Protein AF-C4GJ49-F1 (afdb_monomer)

Secondary structure (DSSP, 8-state):
------------------------PPPGGGSEEEEESTT-PBPTTSS-EEEEEEETTS-EEEEEE---GGGTTSTTTT-EEETTSPBPPHHHHHHHHHHHHHHGGGS-HHHHHHHHHHH-----

Foldseek 3Di:
DDDDDDDDDDDPPPPPPPPPPPLPAADQQPAFPAWDVVPKDADPLCGKTKTWGAGPVRDIKIKIQDDGPVCAPHPSHRFIAIPVRDTDDPNNLVNNLVRLVVNLVVDDPVVVVSNVSNNDPDRD

Mean predicted aligned error: 10.64 Å

Organism: NCBI:txid629741

Radius of gyration: 22.95 Å; Cα contacts (8 Å, |Δi|>4): 157; chains: 1; bounding box: 86×27×39 Å

pLDDT: mean 83.33, std 18.31, range [38.62, 97.19]

Solvent-accessible surface area (backbone atoms only — not comparable to full-atom values): 7565 Å² total; per-residue (Å²): 135,87,86,79,82,88,78,85,78,80,82,79,78,77,76,76,76,75,72,70,76,81,69,66,57,53,60,76,81,71,42,65,72,45,74,40,62,98,69,34,52,71,46,94,56,68,53,17,37,37,47,28,29,26,21,83,84,67,49,75,47,41,35,41,35,37,36,23,60,89,30,58,91,45,92,54,39,67,40,41,25,40,78,85,69,50,68,58,49,75,48,25,45,52,51,50,51,56,48,50,60,66,52,42,76,78,45,57,74,68,48,36,51,52,49,50,61,71,68,56,80,75,87,122

Nearest PDB structures (foldseek):
  4udk-assembly1_C  TM=3.137E-01  e=5.378E+00  uncultured organism
  6sun-assembly1_A  TM=4.973E-01  e=8.249E+00  Bacillus pumilus
  7pkn-assembly1_O  TM=2.792E-01  e=6.077E+00  Homo sapiens
  4udg-assembly1_A  TM=2.527E-01  e=7.760E+00  uncultured organism

Structure (mmCIF, N/CA/C/O backbone):
data_AF-C4GJ49-F1
#
_entry.id   AF-C4GJ49-F1
#
loop_
_atom_site.group_PDB
_atom_site.id
_atom_site.type_symbol
_atom_site.label_atom_id
_atom_site.label_alt_id
_atom_site.label_comp_id
_atom_site.label_asym_id
_atom_site.label_entity_id
_atom_site.label_seq_id
_atom_site.pdbx_PDB_ins_code
_atom_site.Cartn_x
_atom_site.Cartn_y
_atom_site.Cartn_z
_atom_site.occupancy
_atom_site.B_iso_or_equiv
_atom_site.auth_seq_id
_atom_site.auth_comp_id
_atom_site.auth_asym_id
_atom_site.auth_atom_id
_atom_site.pdbx_PDB_model_num
ATOM 1 N N . MET A 1 1 ? 74.078 -2.255 12.690 1.00 38.62 1 MET A N 1
ATOM 2 C CA . MET A 1 1 ? 72.647 -2.612 12.599 1.00 38.62 1 MET A CA 1
ATOM 3 C C . MET A 1 1 ? 72.157 -2.815 14.029 1.00 38.62 1 MET A C 1
ATOM 5 O O . MET A 1 1 ? 72.711 -3.657 14.711 1.00 38.62 1 MET A O 1
ATOM 9 N N . GLN A 1 2 ? 71.534 -1.794 14.621 1.00 40.47 2 GLN A N 1
ATOM 10 C CA . GLN A 1 2 ? 70.075 -1.608 14.716 1.00 40.47 2 GLN A CA 1
ATOM 11 C C . GLN A 1 2 ? 69.444 -2.507 15.792 1.00 40.47 2 GLN A C 1
ATOM 13 O O . GLN A 1 2 ? 69.291 -3.701 15.585 1.00 40.47 2 GLN A O 1
ATOM 18 N N . SER A 1 3 ? 69.021 -1.908 16.906 1.00 42.59 3 SER A N 1
ATOM 19 C CA . SER A 1 3 ? 67.673 -2.150 17.426 1.00 42.59 3 SER A CA 1
ATOM 20 C C . SER A 1 3 ? 67.269 -0.990 18.328 1.00 42.59 3 SER A C 1
ATOM 22 O O . SER A 1 3 ? 67.956 -0.654 19.289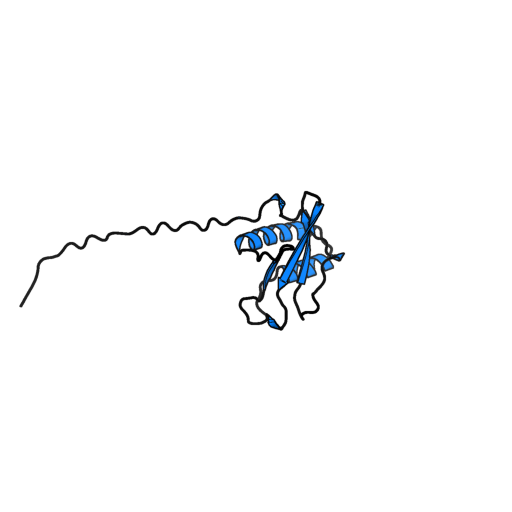 1.00 42.59 3 SER A O 1
ATOM 24 N N . LEU A 1 4 ? 66.192 -0.336 17.915 1.00 46.56 4 LEU A N 1
ATOM 25 C CA . LEU A 1 4 ? 65.660 0.923 18.406 1.00 46.56 4 LEU A CA 1
ATOM 26 C C . LEU A 1 4 ? 64.614 0.683 19.503 1.00 46.56 4 LEU A C 1
ATOM 28 O O . LEU A 1 4 ? 63.921 -0.330 19.508 1.00 46.56 4 LEU A O 1
ATOM 32 N N . PHE A 1 5 ? 64.536 1.666 20.400 1.00 51.66 5 PHE A N 1
ATOM 33 C CA . PHE A 1 5 ? 63.495 1.963 21.389 1.00 51.66 5 PHE A CA 1
ATOM 34 C C . PHE A 1 5 ? 62.083 1.433 21.066 1.00 51.66 5 PHE A C 1
ATOM 36 O O . PHE A 1 5 ? 61.612 1.627 19.943 1.00 51.66 5 PHE A O 1
ATOM 43 N N . PRO A 1 6 ? 61.330 0.901 22.051 1.00 52.12 6 PRO A N 1
ATOM 44 C CA . PRO A 1 6 ? 59.904 0.688 21.873 1.00 52.12 6 PRO A CA 1
ATOM 45 C C . PRO A 1 6 ? 59.167 2.022 22.072 1.00 52.12 6 PRO A C 1
ATOM 47 O O . PRO A 1 6 ? 59.099 2.568 23.173 1.00 52.12 6 PRO A O 1
ATOM 50 N N . LEU A 1 7 ? 58.632 2.556 20.976 1.00 50.78 7 LEU A N 1
ATOM 51 C CA . LEU A 1 7 ? 57.719 3.695 20.955 1.00 50.78 7 LEU A CA 1
ATOM 52 C C . LEU A 1 7 ? 56.314 3.196 21.341 1.00 50.78 7 LEU A C 1
ATOM 54 O O . LEU A 1 7 ? 55.696 2.435 20.597 1.00 50.78 7 LEU A O 1
ATOM 58 N N . LEU A 1 8 ? 55.814 3.604 22.508 1.00 52.94 8 LEU A N 1
ATOM 59 C CA . LEU A 1 8 ? 54.434 3.357 22.937 1.00 52.94 8 LEU A CA 1
ATOM 60 C C . LEU A 1 8 ? 53.470 4.170 22.059 1.00 52.94 8 LEU A C 1
ATOM 62 O O . LEU A 1 8 ? 53.336 5.381 22.222 1.00 52.94 8 LEU A O 1
ATOM 66 N N . LEU A 1 9 ? 52.802 3.496 21.122 1.00 48.84 9 LEU A N 1
ATOM 67 C CA . LEU A 1 9 ? 51.735 4.067 20.305 1.00 48.84 9 LEU A CA 1
ATOM 68 C C . LEU A 1 9 ? 50.419 4.002 21.098 1.00 48.84 9 LEU A C 1
ATOM 70 O O . LEU A 1 9 ? 49.808 2.942 21.229 1.00 48.84 9 LEU A O 1
ATOM 74 N N . ALA A 1 10 ? 49.995 5.129 21.667 1.00 50.44 10 ALA A N 1
ATOM 75 C CA . ALA A 1 10 ? 48.690 5.248 22.305 1.00 50.44 10 ALA A CA 1
ATOM 76 C C . ALA A 1 10 ? 47.588 5.220 21.229 1.00 50.44 10 ALA A C 1
ATOM 78 O O . ALA A 1 10 ? 47.475 6.143 20.422 1.00 50.44 10 ALA A O 1
ATOM 79 N N . LEU A 1 11 ? 46.781 4.154 21.209 1.00 49.69 11 LEU A N 1
ATOM 80 C CA . LEU A 1 11 ? 45.568 4.068 20.395 1.00 49.69 11 LEU A CA 1
ATOM 81 C C . LEU A 1 11 ? 44.544 5.095 20.905 1.00 49.69 11 LEU A C 1
ATOM 83 O O . LEU A 1 11 ? 43.887 4.881 21.924 1.00 49.69 11 LEU A O 1
ATOM 87 N N . ALA A 1 12 ? 44.375 6.197 20.179 1.00 50.78 12 ALA A N 1
ATOM 88 C CA . ALA A 1 12 ? 43.200 7.045 20.319 1.00 50.78 12 ALA A CA 1
ATOM 89 C C . ALA A 1 12 ? 42.022 6.346 19.623 1.00 50.78 12 ALA A C 1
ATOM 91 O O . ALA A 1 12 ? 41.873 6.407 18.404 1.00 50.78 12 ALA A O 1
ATOM 92 N N . VAL A 1 13 ? 41.195 5.642 20.398 1.00 54.28 13 VAL A N 1
ATOM 93 C CA . VAL A 1 13 ? 39.894 5.155 19.930 1.00 54.28 13 VAL A CA 1
ATOM 94 C C . VAL A 1 13 ? 38.980 6.371 19.808 1.00 54.28 13 VAL A C 1
ATOM 96 O O . VAL A 1 13 ? 38.380 6.820 20.783 1.00 54.28 13 VAL A O 1
ATOM 99 N N . SER A 1 14 ? 38.884 6.938 18.607 1.00 49.66 14 SER A N 1
ATOM 100 C CA . SER A 1 14 ? 37.761 7.805 18.265 1.00 49.66 14 SER A CA 1
ATOM 101 C C . SER A 1 14 ? 36.511 6.933 18.224 1.00 49.66 14 SER A C 1
ATOM 103 O O . SER A 1 14 ? 36.234 6.273 17.224 1.00 49.66 14 SER A O 1
ATOM 105 N N . CYS A 1 15 ? 35.762 6.904 19.326 1.00 45.75 15 CYS A N 1
ATOM 106 C CA . CYS A 1 15 ? 34.381 6.447 19.315 1.00 45.75 15 CYS A CA 1
ATOM 107 C C . CYS A 1 15 ? 33.615 7.353 18.348 1.00 45.75 15 CYS A C 1
ATOM 109 O O . CYS A 1 15 ? 33.206 8.457 18.707 1.00 45.75 15 CYS A O 1
ATOM 111 N N . ALA A 1 16 ? 33.453 6.898 17.106 1.00 48.72 16 ALA A N 1
ATOM 112 C CA . ALA A 1 16 ? 32.426 7.412 16.227 1.00 48.72 16 ALA A CA 1
ATOM 113 C C . ALA A 1 16 ? 31.103 7.167 16.952 1.00 48.72 16 ALA A C 1
ATOM 115 O O . ALA A 1 16 ? 30.647 6.031 17.086 1.00 48.72 16 ALA A O 1
ATOM 116 N N . ILE A 1 17 ? 30.543 8.237 17.509 1.00 53.03 17 ILE A N 1
ATOM 117 C CA . ILE A 1 17 ? 29.201 8.246 18.065 1.00 53.03 17 ILE A CA 1
ATOM 118 C C . ILE A 1 17 ? 28.315 7.939 16.863 1.00 53.03 17 ILE A C 1
ATOM 120 O O . ILE A 1 17 ? 28.077 8.808 16.025 1.00 53.03 17 ILE A O 1
ATOM 124 N N . ALA A 1 18 ? 27.925 6.675 16.708 1.00 45.03 18 ALA A N 1
ATOM 125 C CA . ALA A 1 18 ? 26.906 6.294 15.757 1.00 45.03 18 ALA A CA 1
ATOM 126 C C . ALA A 1 18 ? 25.667 7.085 16.168 1.00 45.03 18 ALA A C 1
ATOM 128 O O . ALA A 1 18 ? 25.025 6.771 17.170 1.00 45.03 18 ALA A O 1
ATOM 129 N N . GLN A 1 19 ? 25.393 8.172 15.448 1.00 41.91 19 GLN A N 1
ATOM 130 C CA . GLN A 1 19 ? 24.108 8.837 15.503 1.00 41.91 19 GLN A CA 1
ATOM 131 C C . GLN A 1 19 ? 23.117 7.740 15.144 1.00 41.91 19 GLN A C 1
ATOM 133 O O . GLN A 1 19 ? 23.072 7.298 13.996 1.00 41.91 19 GLN A O 1
ATOM 138 N N . THR A 1 20 ? 22.410 7.217 16.146 1.00 44.62 20 THR A N 1
ATOM 139 C CA . THR A 1 20 ? 21.266 6.348 15.920 1.00 44.62 20 THR A CA 1
ATOM 140 C C . THR A 1 20 ? 20.420 7.076 14.889 1.00 44.62 20 THR A C 1
ATOM 142 O O . THR A 1 20 ? 20.017 8.212 15.161 1.00 44.62 20 THR A O 1
ATOM 145 N N . PRO A 1 21 ? 20.208 6.506 13.684 1.00 44.72 21 PRO A N 1
ATOM 146 C CA . PRO A 1 21 ? 19.309 7.110 12.725 1.00 44.72 21 PRO A CA 1
ATOM 147 C C . PRO A 1 21 ? 18.018 7.312 13.492 1.00 44.72 21 PRO A C 1
ATOM 149 O O . PRO A 1 21 ? 17.468 6.348 14.032 1.00 44.72 21 PRO A O 1
ATOM 152 N N . GLN A 1 22 ? 17.621 8.570 13.664 1.00 42.69 22 GLN A N 1
ATOM 153 C CA . GLN A 1 22 ? 16.408 8.937 14.364 1.00 42.69 22 GLN A CA 1
ATOM 154 C C . GLN A 1 22 ? 15.274 8.456 13.467 1.00 42.69 22 GLN A C 1
ATOM 156 O O . GLN A 1 22 ? 14.767 9.190 12.625 1.00 42.69 22 GLN A O 1
ATOM 161 N N . SER A 1 23 ? 14.998 7.158 13.577 1.00 49.81 23 SER A N 1
ATOM 162 C CA . SER A 1 23 ? 14.050 6.400 12.794 1.00 49.81 23 SER A CA 1
ATOM 163 C C . SER A 1 23 ? 12.706 7.007 13.133 1.00 49.81 23 SER A C 1
ATOM 165 O O . SER A 1 23 ? 12.124 6.707 14.176 1.00 49.81 23 SER A O 1
ATOM 167 N N . HIS A 1 24 ? 12.289 7.989 12.335 1.00 60.41 24 HIS A N 1
ATOM 168 C CA . HIS A 1 24 ? 10.976 8.587 12.451 1.00 60.41 24 HIS A CA 1
ATOM 169 C C . HIS A 1 24 ? 10.001 7.478 12.082 1.00 60.41 24 HIS A C 1
ATOM 171 O O . HIS A 1 24 ? 9.713 7.227 10.917 1.00 60.41 24 HIS A O 1
ATOM 177 N N . ALA A 1 25 ? 9.573 6.737 13.103 1.00 73.50 25 ALA A N 1
ATOM 178 C CA . ALA A 1 25 ? 8.495 5.787 12.974 1.00 73.50 25 ALA A CA 1
ATOM 179 C C . ALA A 1 25 ? 7.283 6.535 12.414 1.00 73.50 25 ALA A C 1
ATOM 181 O O . ALA A 1 25 ? 7.034 7.686 12.785 1.00 73.50 25 ALA A O 1
ATOM 182 N N . MET A 1 26 ? 6.544 5.870 11.527 1.00 83.56 26 MET A N 1
ATOM 183 C CA . MET A 1 26 ? 5.360 6.437 10.894 1.00 83.56 26 MET A CA 1
ATOM 184 C C . MET A 1 26 ? 4.463 7.120 11.939 1.00 83.56 26 MET A C 1
ATOM 186 O O . MET A 1 26 ? 4.149 6.494 12.961 1.00 83.56 26 MET A O 1
ATOM 190 N N . PRO A 1 27 ? 4.045 8.383 11.729 1.00 84.62 27 PRO A N 1
ATOM 191 C CA . PRO A 1 27 ? 3.242 9.090 12.716 1.00 84.62 27 PRO A CA 1
ATOM 192 C C . PRO A 1 27 ? 1.980 8.293 13.059 1.00 84.62 27 PRO A C 1
ATOM 194 O O . PRO A 1 27 ? 1.240 7.876 12.167 1.00 84.62 27 PRO A O 1
ATOM 197 N N . LYS A 1 28 ? 1.715 8.067 14.352 1.00 78.56 28 LYS A N 1
ATOM 198 C CA . LYS A 1 28 ? 0.643 7.158 14.810 1.00 78.56 28 LYS A CA 1
ATOM 199 C C . LYS A 1 28 ? -0.742 7.522 14.267 1.00 78.56 28 LYS A C 1
ATOM 201 O O . LYS A 1 28 ? -1.529 6.638 13.959 1.00 78.56 28 LYS A O 1
ATOM 206 N N . ASN A 1 29 ? -1.032 8.812 14.119 1.00 84.06 29 ASN A N 1
ATOM 207 C CA . ASN A 1 29 ? -2.286 9.322 13.552 1.00 84.06 29 ASN A CA 1
ATOM 208 C C . ASN A 1 29 ? -2.445 9.038 12.048 1.00 84.06 29 ASN A C 1
ATOM 210 O O . ASN A 1 29 ? -3.526 9.231 11.497 1.00 84.06 29 ASN A O 1
ATOM 214 N N . THR A 1 30 ? -1.375 8.602 11.388 1.00 85.19 30 THR A N 1
ATOM 215 C CA . THR A 1 30 ? -1.360 8.273 9.964 1.00 85.19 30 THR A CA 1
ATOM 216 C C . THR A 1 30 ? -1.395 6.772 9.689 1.00 85.19 30 THR A C 1
ATOM 218 O O . THR A 1 30 ? -1.508 6.390 8.524 1.00 85.19 30 THR A O 1
ATOM 221 N N . LEU A 1 31 ? -1.319 5.940 10.738 1.00 92.88 31 LEU A N 1
ATOM 222 C CA . LEU A 1 31 ? -1.461 4.493 10.625 1.00 92.88 31 LEU A CA 1
ATOM 223 C C . LEU A 1 31 ? -2.912 4.113 10.299 1.00 92.88 31 LEU A C 1
ATOM 225 O O . LEU A 1 31 ? -3.850 4.725 10.824 1.00 92.88 31 LEU A O 1
ATOM 229 N N . PRO A 1 32 ? -3.109 3.080 9.467 1.00 95.12 32 PRO A N 1
ATOM 230 C CA . PRO A 1 32 ? -4.439 2.652 9.084 1.00 95.12 32 PRO A CA 1
ATOM 231 C C . PRO A 1 32 ? -5.173 1.959 10.238 1.00 95.12 32 PRO A C 1
ATOM 233 O O . PRO A 1 32 ? -4.598 1.227 11.051 1.00 95.12 32 PRO A O 1
ATOM 236 N N . THR A 1 33 ? -6.483 2.171 10.284 1.00 96.12 33 THR A N 1
ATOM 237 C CA . THR A 1 33 ? -7.442 1.434 11.116 1.00 96.12 33 THR A CA 1
ATOM 238 C C . THR A 1 33 ? -8.363 0.544 10.290 1.00 96.12 33 THR A C 1
ATOM 240 O O . THR A 1 33 ? -8.957 -0.365 10.855 1.00 96.12 33 THR A O 1
ATOM 243 N N . ALA A 1 34 ? -8.457 0.773 8.978 1.00 95.25 34 ALA A N 1
ATOM 244 C CA . ALA A 1 34 ? -9.171 -0.083 8.035 1.00 95.25 34 ALA A CA 1
ATOM 245 C C . ALA A 1 34 ? -8.479 -0.087 6.662 1.00 95.25 34 ALA A C 1
ATOM 247 O O . ALA A 1 34 ? -7.780 0.869 6.310 1.00 95.25 34 ALA A O 1
ATOM 248 N N . ILE A 1 35 ? -8.694 -1.157 5.897 1.00 95.50 35 ILE A N 1
ATOM 249 C CA . ILE A 1 35 ? -8.244 -1.313 4.508 1.00 95.50 35 ILE A CA 1
ATOM 250 C C . ILE A 1 35 ? -9.478 -1.256 3.600 1.00 95.50 35 ILE A C 1
ATOM 252 O O . ILE A 1 35 ? -10.485 -1.893 3.901 1.00 95.50 35 ILE A O 1
ATOM 256 N N . LEU A 1 36 ? -9.394 -0.494 2.510 1.00 93.88 36 LEU A N 1
ATOM 257 C CA . LEU A 1 36 ? -10.479 -0.250 1.556 1.00 93.88 36 LEU A CA 1
ATOM 258 C C . LEU A 1 36 ? -10.141 -0.948 0.224 1.00 93.88 36 LEU A C 1
ATOM 260 O O . LEU A 1 36 ? -9.516 -0.366 -0.662 1.00 93.88 36 LEU A O 1
ATOM 264 N N . ILE A 1 37 ? -10.446 -2.249 0.128 1.00 84.50 37 ILE A N 1
ATOM 265 C CA . ILE A 1 37 ? -10.024 -3.102 -1.004 1.00 84.50 37 ILE A CA 1
ATOM 266 C C . ILE A 1 37 ? -10.855 -2.868 -2.273 1.00 84.50 37 ILE A C 1
ATOM 268 O O . ILE A 1 37 ? -10.310 -2.967 -3.368 1.00 84.50 37 ILE A O 1
ATOM 272 N N . ASP A 1 38 ? -12.136 -2.517 -2.149 1.00 75.44 38 ASP A N 1
ATOM 273 C CA . ASP A 1 38 ? -12.994 -2.121 -3.284 1.00 75.44 38 ASP A CA 1
ATOM 274 C C . ASP A 1 38 ? -12.413 -0.945 -4.091 1.00 75.44 38 ASP A C 1
ATOM 276 O O . ASP A 1 38 ? -12.680 -0.780 -5.279 1.00 75.44 38 ASP A O 1
ATOM 280 N N . GLU A 1 39 ? -11.559 -0.177 -3.428 1.00 72.94 39 GLU A N 1
ATOM 281 C CA . GLU A 1 39 ? -10.882 1.024 -3.881 1.00 72.94 39 GLU A CA 1
ATOM 282 C C . GLU A 1 39 ? -9.401 0.789 -4.270 1.00 72.94 39 GLU A C 1
ATOM 284 O O . GLU A 1 39 ? -8.686 1.728 -4.604 1.00 72.94 39 GLU A O 1
ATOM 289 N N . SER A 1 40 ? -8.906 -0.455 -4.254 1.00 79.12 40 SER A N 1
ATOM 290 C CA . SER A 1 40 ? -7.475 -0.781 -4.412 1.00 79.12 40 SER A CA 1
ATOM 291 C C . SER A 1 40 ? -7.151 -1.488 -5.748 1.00 79.12 40 SER A C 1
ATOM 293 O O . SER A 1 40 ? -7.026 -2.713 -5.776 1.00 79.12 40 SER A O 1
ATOM 295 N N . PRO A 1 41 ? -7.035 -0.755 -6.876 1.00 81.81 41 PRO A N 1
ATOM 296 C CA . PRO A 1 41 ? -6.754 -1.331 -8.189 1.00 81.81 41 PRO A CA 1
ATOM 297 C C . PRO A 1 41 ? -5.261 -1.602 -8.433 1.00 81.81 41 PRO A C 1
ATOM 299 O O . PRO A 1 41 ? -4.372 -0.984 -7.841 1.00 81.81 41 PRO A O 1
ATOM 302 N N . VAL A 1 42 ? -4.996 -2.464 -9.417 1.00 81.25 42 VAL A N 1
ATOM 303 C CA . VAL A 1 42 ? -3.691 -2.559 -10.087 1.00 81.25 42 VAL A CA 1
ATOM 304 C C . VAL A 1 42 ? -3.601 -1.440 -11.126 1.00 81.25 42 VAL A C 1
ATOM 306 O O . VAL A 1 42 ? -4.546 -1.205 -11.883 1.00 81.25 42 VAL A O 1
ATOM 309 N N . ALA A 1 43 ? -2.482 -0.723 -11.149 1.00 83.06 43 ALA A N 1
ATOM 310 C CA . ALA A 1 43 ? -2.237 0.337 -12.111 1.00 83.06 43 ALA A CA 1
ATOM 311 C C . ALA A 1 43 ? -2.024 -0.235 -13.522 1.00 83.06 43 ALA A C 1
ATOM 313 O O . ALA A 1 43 ? -1.509 -1.335 -13.712 1.00 83.06 43 ALA A O 1
ATOM 314 N N . ALA A 1 44 ? -2.375 0.551 -14.540 1.00 85.69 44 ALA A N 1
ATOM 315 C CA . ALA A 1 44 ? -2.189 0.177 -15.944 1.00 85.69 44 ALA A CA 1
ATOM 316 C C . ALA A 1 44 ? -0.720 0.254 -16.419 1.00 85.69 44 ALA A C 1
ATOM 318 O O . ALA A 1 44 ? -0.451 0.106 -17.607 1.00 85.69 44 ALA A O 1
ATOM 319 N N . ASP A 1 45 ? 0.230 0.487 -15.509 1.00 89.62 45 ASP A N 1
ATOM 320 C CA . ASP A 1 45 ? 1.670 0.602 -15.780 1.00 89.62 45 ASP A CA 1
ATOM 321 C C . ASP A 1 45 ? 2.396 -0.757 -15.822 1.00 89.62 45 ASP A C 1
ATOM 323 O O . ASP A 1 45 ? 3.627 -0.831 -15.845 1.00 89.62 45 ASP A O 1
ATOM 327 N N . GLY A 1 46 ? 1.617 -1.840 -15.839 1.00 84.44 46 GLY A N 1
ATOM 328 C CA . GLY A 1 46 ? 2.107 -3.200 -15.998 1.00 84.44 46 GLY A CA 1
ATOM 329 C C . GLY A 1 46 ? 2.518 -3.893 -14.701 1.00 84.44 46 GLY A C 1
ATOM 330 O O . GLY A 1 46 ? 3.082 -4.980 -14.785 1.00 84.44 46 GLY A O 1
ATOM 331 N N . GLY A 1 47 ? 2.202 -3.335 -13.526 1.00 90.06 47 GLY A N 1
ATOM 332 C CA . GLY A 1 47 ? 2.306 -4.109 -12.284 1.00 90.06 47 GLY A CA 1
ATOM 333 C C . GLY A 1 47 ? 2.204 -3.344 -10.967 1.00 90.06 47 GLY A C 1
ATOM 334 O O . GLY A 1 47 ? 2.106 -3.988 -9.920 1.00 90.06 47 GLY A O 1
ATOM 335 N N . SER A 1 48 ? 2.212 -2.006 -10.959 1.00 94.88 48 SER A N 1
ATOM 336 C CA . SER A 1 48 ? 2.103 -1.267 -9.697 1.00 94.88 48 SER A CA 1
ATOM 337 C C . SER A 1 48 ? 0.746 -1.479 -9.037 1.00 94.88 48 SER A C 1
ATOM 339 O O . SER A 1 48 ? -0.280 -1.653 -9.692 1.00 94.88 48 SER A O 1
ATOM 341 N N . MET A 1 49 ? 0.729 -1.422 -7.712 1.00 94.75 49 MET A N 1
ATOM 342 C CA . MET A 1 49 ? -0.465 -1.692 -6.915 1.00 94.75 49 MET A CA 1
ATOM 343 C C . MET A 1 49 ? -0.817 -0.481 -6.065 1.00 94.75 49 MET A C 1
ATOM 345 O O . MET A 1 49 ? 0.062 0.105 -5.430 1.00 94.75 49 MET A O 1
ATOM 349 N N . LEU A 1 50 ? -2.100 -0.130 -6.006 1.00 94.75 50 LEU A N 1
ATOM 350 C CA . LEU A 1 50 ? -2.602 0.922 -5.129 1.00 94.75 50 LEU A CA 1
ATOM 351 C C . LEU A 1 50 ? -3.331 0.298 -3.939 1.00 94.75 50 LEU A C 1
ATOM 353 O O . LEU A 1 50 ? -4.255 -0.483 -4.127 1.00 94.75 50 LEU A O 1
ATOM 357 N N . LEU A 1 51 ? -2.949 0.648 -2.713 1.00 95.88 51 LEU A N 1
ATOM 358 C CA . LEU A 1 51 ? -3.658 0.237 -1.503 1.00 95.88 51 LEU A CA 1
ATOM 359 C C . LEU A 1 51 ? -4.311 1.448 -0.847 1.00 95.88 51 LEU A C 1
ATOM 361 O O . LEU A 1 51 ? -3.615 2.364 -0.401 1.00 95.88 51 LEU A O 1
ATOM 365 N N . GLN A 1 52 ? -5.636 1.429 -0.737 1.00 95.81 52 GLN A N 1
ATOM 366 C CA . GLN A 1 52 ? -6.379 2.447 -0.006 1.00 95.81 52 GLN A CA 1
ATOM 367 C C . GLN A 1 52 ? -6.664 1.999 1.428 1.00 95.81 52 GLN A C 1
ATOM 369 O O . GLN A 1 52 ? -6.987 0.847 1.719 1.00 95.81 52 GLN A O 1
ATOM 374 N N . THR A 1 53 ? -6.518 2.932 2.360 1.00 95.75 53 THR A N 1
ATOM 375 C CA . THR A 1 53 ? -6.739 2.707 3.788 1.00 95.75 53 THR A CA 1
ATOM 376 C C . THR A 1 53 ? -7.469 3.888 4.408 1.00 95.75 53 THR A C 1
ATOM 378 O O . THR A 1 53 ? -7.546 4.967 3.819 1.00 95.75 53 THR A O 1
ATOM 381 N N . GLN A 1 54 ? -7.984 3.702 5.617 1.00 95.56 54 GLN A N 1
ATOM 382 C CA . GLN A 1 54 ? -8.597 4.764 6.404 1.00 95.56 54 GLN A CA 1
ATOM 383 C C . GLN A 1 54 ? -7.900 4.884 7.758 1.00 95.56 54 GLN A C 1
ATOM 385 O O . GLN A 1 54 ? -7.608 3.871 8.392 1.00 95.56 54 GLN A O 1
ATOM 390 N N . THR A 1 55 ? -7.628 6.112 8.202 1.00 94.56 55 THR A N 1
ATOM 391 C CA . THR A 1 55 ? -7.081 6.395 9.538 1.00 94.56 55 THR A CA 1
ATOM 392 C C . THR A 1 55 ? -8.183 6.460 10.597 1.00 94.56 55 THR A C 1
ATOM 394 O O . THR A 1 55 ? -9.369 6.559 10.283 1.00 94.56 55 THR A O 1
ATOM 397 N N . ALA A 1 56 ? -7.789 6.531 11.871 1.00 92.12 56 ALA A N 1
ATOM 398 C CA . ALA A 1 56 ? -8.719 6.712 12.988 1.00 92.12 56 ALA A CA 1
ATOM 399 C C . ALA A 1 56 ? -9.592 7.981 12.877 1.00 92.12 56 ALA A C 1
ATOM 401 O O . ALA A 1 56 ? -10.680 8.028 13.440 1.00 92.12 56 ALA A O 1
ATOM 402 N N . SER A 1 57 ? -9.134 9.008 12.151 1.00 92.88 57 SER A N 1
ATOM 403 C CA . SER A 1 57 ? -9.904 10.235 11.911 1.00 92.88 57 SER A CA 1
ATOM 404 C C . SER A 1 57 ? -10.873 10.119 10.728 1.00 92.88 57 SER A C 1
ATOM 406 O O . SER A 1 57 ? -11.425 11.127 10.295 1.00 92.88 57 SER A O 1
ATOM 408 N N . GLY A 1 58 ? -11.005 8.934 10.127 1.00 93.94 58 GLY A N 1
ATOM 409 C CA . GLY A 1 58 ? -11.784 8.713 8.911 1.00 93.94 58 GLY A CA 1
ATOM 410 C C . GLY A 1 58 ? -11.098 9.188 7.625 1.00 93.94 58 GLY A C 1
ATOM 411 O O . GLY A 1 58 ? -11.674 9.045 6.545 1.00 93.94 58 GLY A O 1
ATOM 412 N N . LYS A 1 59 ? -9.870 9.730 7.697 1.00 93.69 59 LYS A N 1
ATOM 413 C CA . LYS A 1 59 ? -9.153 10.216 6.509 1.00 93.69 59 LYS A CA 1
ATOM 414 C C . LYS A 1 59 ? -8.728 9.021 5.655 1.00 93.69 59 LYS A C 1
ATOM 416 O O . LYS A 1 59 ? -8.057 8.119 6.155 1.00 93.69 59 LYS A O 1
ATOM 421 N N . LYS A 1 60 ? -9.071 9.046 4.365 1.00 94.38 60 LYS A N 1
ATOM 422 C CA . LYS A 1 60 ? -8.556 8.084 3.388 1.00 94.38 60 LYS A CA 1
ATOM 423 C C . LYS A 1 60 ? -7.101 8.393 3.041 1.00 94.38 60 LYS A C 1
ATOM 425 O O . LYS A 1 60 ? -6.726 9.558 2.908 1.00 94.38 60 LYS A O 1
ATOM 430 N N . ARG A 1 61 ? -6.296 7.348 2.895 1.00 93.88 61 ARG A N 1
ATOM 431 C CA . ARG A 1 61 ? -4.914 7.405 2.412 1.00 93.88 61 ARG A CA 1
ATOM 432 C C . ARG A 1 61 ? -4.724 6.381 1.314 1.00 93.88 61 ARG A C 1
ATOM 434 O O . ARG A 1 61 ? -5.352 5.325 1.359 1.00 93.88 61 ARG A O 1
ATOM 441 N N . SER A 1 62 ? -3.813 6.673 0.401 1.00 94.06 62 SER A N 1
ATOM 442 C CA . SER A 1 62 ? -3.447 5.768 -0.680 1.00 94.06 62 SER A CA 1
ATOM 443 C C . SER A 1 62 ? -1.949 5.524 -0.646 1.00 94.06 62 SER A C 1
ATOM 445 O O . SER A 1 62 ? -1.180 6.454 -0.413 1.00 94.06 62 SER A O 1
ATOM 447 N N . TYR A 1 63 ? -1.549 4.279 -0.876 1.00 95.69 63 TYR A N 1
ATOM 448 C CA . TYR A 1 63 ? -0.155 3.884 -0.995 1.00 95.69 63 TYR A CA 1
ATOM 449 C C . TYR A 1 63 ? 0.061 3.212 -2.339 1.00 95.69 63 TYR A C 1
ATOM 451 O O . TYR A 1 63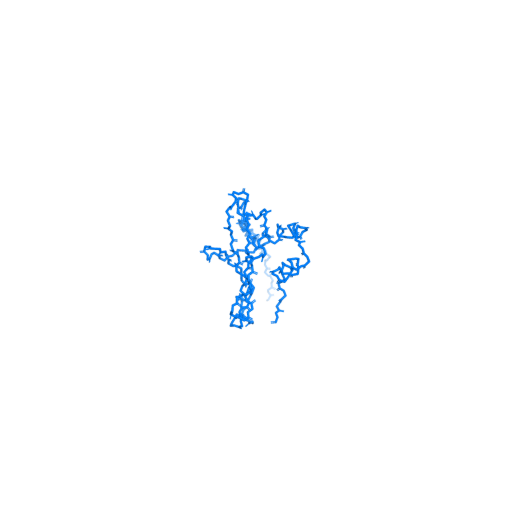 ? -0.572 2.199 -2.629 1.00 95.69 63 TYR A O 1
ATOM 459 N N . LEU A 1 64 ? 0.949 3.771 -3.150 1.00 95.62 64 LEU A N 1
ATOM 460 C CA . LEU A 1 64 ? 1.345 3.195 -4.423 1.00 95.62 64 LEU A CA 1
ATOM 461 C C . LEU A 1 64 ? 2.621 2.389 -4.218 1.00 95.62 64 LEU A C 1
ATOM 463 O O . LEU A 1 64 ? 3.658 2.937 -3.840 1.00 95.62 64 LEU A O 1
ATOM 467 N N . ARG A 1 65 ? 2.545 1.093 -4.497 1.00 96.31 65 ARG A N 1
ATOM 468 C CA . ARG A 1 65 ? 3.712 0.229 -4.594 1.00 96.31 65 ARG A CA 1
ATOM 469 C C . ARG A 1 65 ? 4.145 0.142 -6.049 1.00 96.31 65 ARG A C 1
ATOM 471 O O . ARG A 1 65 ? 3.438 -0.443 -6.865 1.00 96.31 65 ARG A O 1
ATOM 478 N N . LEU A 1 66 ? 5.303 0.719 -6.353 1.00 95.81 66 LEU A N 1
ATOM 479 C CA . LEU A 1 66 ? 5.850 0.774 -7.700 1.00 95.81 66 LEU A CA 1
ATOM 480 C C . LEU A 1 66 ? 6.367 -0.600 -8.125 1.00 95.81 66 LEU A C 1
ATOM 482 O O . LEU A 1 66 ? 7.340 -1.110 -7.570 1.00 95.81 66 LEU A O 1
ATOM 486 N N . ARG A 1 67 ? 5.713 -1.182 -9.124 1.00 94.38 67 ARG A N 1
ATOM 487 C CA . ARG A 1 67 ? 6.116 -2.426 -9.790 1.00 94.38 67 ARG A CA 1
ATOM 488 C C . ARG A 1 67 ? 5.794 -2.364 -11.283 1.00 94.38 67 ARG A C 1
ATOM 490 O O . ARG A 1 67 ? 5.456 -3.373 -11.891 1.00 94.38 67 ARG A O 1
ATOM 497 N N . SER A 1 68 ? 5.852 -1.168 -11.863 1.00 93.88 68 SER A N 1
ATOM 498 C CA . SER A 1 68 ? 5.702 -0.998 -13.303 1.00 93.88 68 SER A CA 1
ATOM 499 C C . SER A 1 68 ? 6.769 -1.796 -14.050 1.00 93.88 68 SER A C 1
ATOM 501 O O . SER A 1 68 ? 7.853 -2.058 -13.517 1.00 93.88 68 SER A O 1
ATOM 503 N N . LEU A 1 69 ? 6.487 -2.129 -15.310 1.00 92.56 69 LEU A N 1
ATOM 504 C CA . LEU A 1 69 ? 7.455 -2.818 -16.172 1.00 92.56 69 LEU A CA 1
ATOM 505 C C . LEU A 1 69 ? 8.762 -2.021 -16.301 1.00 92.56 69 LEU A C 1
ATOM 507 O O . LEU A 1 69 ? 9.844 -2.597 -16.248 1.00 92.56 69 LEU A O 1
ATOM 511 N N . ASP A 1 70 ? 8.665 -0.692 -16.368 1.00 93.62 70 ASP A N 1
ATOM 512 C CA . ASP A 1 70 ? 9.825 0.202 -16.459 1.00 93.62 70 ASP A CA 1
ATOM 513 C C . ASP A 1 70 ? 10.667 0.237 -15.172 1.00 93.62 70 ASP A C 1
ATOM 515 O O . ASP A 1 70 ? 11.854 0.555 -15.210 1.00 93.62 70 ASP A O 1
ATOM 519 N N . ALA A 1 71 ? 10.064 -0.071 -14.019 1.00 93.44 71 ALA A N 1
ATOM 520 C CA . ALA A 1 71 ? 10.767 -0.122 -12.742 1.00 93.44 71 ALA A CA 1
ATOM 521 C C . ALA A 1 71 ? 11.403 -1.493 -12.476 1.00 93.44 71 ALA A C 1
ATOM 523 O O . ALA A 1 71 ? 12.224 -1.605 -11.559 1.00 93.44 71 ALA A O 1
ATOM 524 N N . GLN A 1 72 ? 11.051 -2.534 -13.235 1.00 91.62 72 GLN A N 1
ATOM 525 C CA . GLN A 1 72 ? 11.587 -3.874 -13.024 1.00 91.62 72 GLN A CA 1
ATOM 526 C C . GLN A 1 72 ? 13.116 -3.890 -13.191 1.00 91.62 72 GLN A C 1
ATOM 528 O O . GLN A 1 72 ? 13.675 -3.305 -14.115 1.00 91.62 72 GLN A O 1
ATOM 533 N N . GLY A 1 73 ? 13.815 -4.532 -12.251 1.00 90.38 73 GLY A N 1
ATOM 534 C CA . GLY A 1 73 ? 15.283 -4.579 -12.228 1.00 90.38 73 GLY A CA 1
ATOM 535 C C . GLY A 1 73 ? 15.974 -3.284 -11.775 1.00 90.38 73 GLY A C 1
ATOM 536 O O . GLY A 1 73 ? 17.203 -3.240 -11.722 1.00 90.38 73 GLY A O 1
ATOM 537 N N . THR A 1 74 ? 15.220 -2.242 -11.414 1.00 93.56 74 THR A N 1
ATOM 538 C CA . THR A 1 74 ? 15.767 -0.990 -10.869 1.00 93.56 74 THR A CA 1
ATOM 539 C C . THR A 1 74 ? 15.713 -0.967 -9.339 1.00 93.56 74 THR A C 1
ATOM 541 O O . THR A 1 74 ? 14.973 -1.723 -8.710 1.00 93.56 74 THR A O 1
ATOM 544 N N . THR A 1 75 ? 16.450 -0.041 -8.717 1.00 92.06 75 THR A N 1
ATOM 545 C CA . THR A 1 75 ? 16.353 0.225 -7.268 1.00 92.06 75 THR A CA 1
ATOM 546 C C . THR A 1 75 ? 14.994 0.774 -6.842 1.00 92.06 75 THR A C 1
ATOM 548 O O . THR A 1 75 ? 14.677 0.776 -5.655 1.00 92.06 75 THR A O 1
ATOM 551 N N . ASP A 1 76 ? 14.208 1.256 -7.804 1.00 93.38 76 ASP A N 1
ATOM 552 C CA . ASP A 1 76 ? 12.888 1.828 -7.579 1.00 93.38 76 ASP A CA 1
ATOM 553 C C . ASP A 1 76 ? 11.795 0.757 -7.529 1.00 93.38 76 ASP A C 1
ATOM 555 O O . ASP A 1 76 ? 10.683 1.040 -7.075 1.00 93.38 76 ASP A O 1
ATOM 559 N N . TYR A 1 77 ? 12.095 -0.474 -7.957 1.00 94.00 77 TYR A N 1
ATOM 560 C CA . TYR A 1 77 ? 11.177 -1.593 -7.806 1.00 94.00 77 TYR A CA 1
ATOM 561 C C . TYR A 1 77 ? 10.810 -1.765 -6.329 1.00 94.00 77 TYR A C 1
ATOM 563 O O . TYR A 1 77 ? 11.671 -1.731 -5.450 1.00 94.00 77 TYR A O 1
ATOM 571 N N . ASN A 1 78 ? 9.521 -1.947 -6.046 1.00 95.06 78 ASN A N 1
ATOM 572 C CA . ASN A 1 78 ? 8.945 -1.973 -4.702 1.00 95.06 78 ASN A CA 1
ATOM 573 C C . ASN A 1 78 ? 9.014 -0.654 -3.911 1.00 95.06 78 ASN A C 1
ATOM 575 O O . ASN A 1 78 ? 8.672 -0.653 -2.722 1.00 95.06 78 ASN A O 1
ATOM 579 N N . ARG A 1 79 ? 9.388 0.476 -4.528 1.00 95.94 79 ARG A N 1
ATOM 580 C CA . ARG A 1 79 ? 9.255 1.789 -3.883 1.00 95.94 79 ARG A CA 1
ATOM 581 C C . ARG A 1 79 ? 7.802 2.021 -3.479 1.00 95.94 79 ARG A C 1
ATOM 583 O O . ARG A 1 79 ? 6.884 1.773 -4.256 1.00 95.94 79 ARG A O 1
ATOM 590 N N . LEU A 1 80 ? 7.607 2.515 -2.261 1.00 97.19 80 LEU A N 1
ATOM 591 C CA . LEU A 1 80 ? 6.290 2.759 -1.690 1.00 97.19 80 LEU A CA 1
ATOM 592 C C . LEU A 1 80 ? 6.097 4.258 -1.482 1.00 97.19 80 LEU A C 1
ATOM 594 O O . LEU A 1 80 ? 6.825 4.858 -0.693 1.00 97.19 80 LEU A O 1
ATOM 598 N N . THR A 1 81 ? 5.135 4.853 -2.180 1.00 96.56 81 THR A N 1
ATOM 599 C CA . THR A 1 81 ? 4.797 6.276 -2.046 1.00 96.56 81 THR A CA 1
ATOM 600 C C . THR A 1 81 ? 3.406 6.454 -1.465 1.00 96.56 81 THR A C 1
ATOM 602 O O . THR A 1 81 ? 2.519 5.646 -1.734 1.00 96.56 81 THR A O 1
ATOM 605 N N . ASP A 1 82 ? 3.198 7.496 -0.666 1.00 95.06 82 ASP A N 1
ATOM 606 C CA . ASP A 1 82 ? 1.866 7.852 -0.178 1.00 95.06 82 ASP A CA 1
ATOM 607 C C . ASP A 1 82 ? 1.147 8.879 -1.066 1.00 95.06 82 ASP A C 1
ATOM 609 O O . ASP A 1 82 ? 1.651 9.319 -2.100 1.00 95.06 82 ASP A O 1
ATOM 613 N N . ASP A 1 83 ? -0.056 9.260 -0.639 1.00 91.94 83 ASP A N 1
ATOM 614 C CA . ASP A 1 83 ? -0.957 10.205 -1.291 1.00 91.94 83 ASP A CA 1
ATOM 615 C C . ASP A 1 83 ? -0.374 11.617 -1.478 1.00 91.94 83 ASP A C 1
ATOM 617 O O . ASP A 1 83 ? -0.881 12.384 -2.294 1.00 91.94 83 ASP A O 1
ATOM 621 N N . SER A 1 84 ? 0.697 11.960 -0.757 1.00 91.19 84 SER A N 1
ATOM 622 C CA . SER A 1 84 ? 1.419 13.227 -0.912 1.00 91.19 84 SER A CA 1
ATOM 623 C C . SER A 1 84 ? 2.589 13.154 -1.900 1.00 91.19 84 SER A C 1
ATOM 625 O O . SER A 1 84 ? 3.219 14.173 -2.178 1.00 91.19 84 SER A O 1
ATOM 627 N N . GLY A 1 85 ? 2.893 11.962 -2.425 1.00 93.50 85 GLY A N 1
ATOM 628 C CA . GLY A 1 85 ? 4.096 11.697 -3.214 1.00 93.50 85 GLY A CA 1
ATOM 629 C C . GLY A 1 85 ? 5.343 11.428 -2.363 1.00 93.50 85 GLY A C 1
ATOM 630 O O . GLY A 1 85 ? 6.430 11.249 -2.913 1.00 93.50 85 GLY A O 1
ATOM 631 N N . HIS A 1 86 ? 5.211 11.370 -1.033 1.00 94.94 86 HIS A N 1
ATOM 632 C CA . HIS A 1 86 ? 6.313 11.027 -0.135 1.00 94.94 86 HIS A CA 1
ATOM 633 C C . HIS A 1 86 ? 6.683 9.553 -0.287 1.00 94.94 86 HIS A C 1
ATOM 635 O O . HIS A 1 86 ? 5.823 8.678 -0.197 1.00 94.94 86 HIS A O 1
ATOM 641 N N . THR A 1 87 ? 7.971 9.274 -0.495 1.00 97.00 87 THR A N 1
ATOM 642 C CA . THR A 1 87 ? 8.492 7.903 -0.488 1.00 97.00 87 THR A CA 1
ATOM 643 C C . THR A 1 87 ? 8.737 7.465 0.944 1.00 97.00 87 THR A C 1
ATOM 645 O O . THR A 1 87 ? 9.559 8.055 1.644 1.00 97.00 87 THR A O 1
ATOM 648 N N . LEU A 1 88 ? 8.068 6.392 1.358 1.00 95.81 88 LEU A N 1
ATOM 649 C CA . LEU A 1 88 ? 8.197 5.864 2.706 1.00 95.81 88 LEU A CA 1
ATOM 650 C C . LEU A 1 88 ? 9.629 5.393 2.957 1.00 95.81 88 LEU A C 1
ATOM 652 O O . LEU A 1 88 ? 10.201 4.597 2.207 1.00 95.81 88 LEU A O 1
ATOM 656 N N . THR A 1 89 ? 10.181 5.839 4.077 1.00 95.12 89 THR A N 1
ATOM 657 C CA . THR A 1 89 ? 11.418 5.296 4.631 1.00 95.12 89 THR 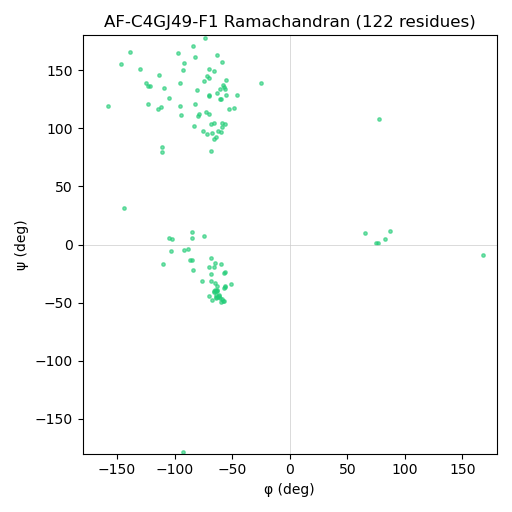A CA 1
ATOM 658 C C . THR A 1 89 ? 11.230 3.826 5.021 1.00 95.12 89 THR A C 1
ATOM 660 O O . THR A 1 89 ? 10.112 3.339 5.209 1.00 95.12 89 THR A O 1
ATOM 663 N N . ALA A 1 90 ? 12.333 3.097 5.218 1.00 93.00 90 ALA A N 1
ATOM 664 C CA . ALA A 1 90 ? 12.274 1.705 5.670 1.00 93.00 90 ALA A CA 1
ATOM 665 C C . ALA A 1 90 ? 11.496 1.543 6.993 1.00 93.00 9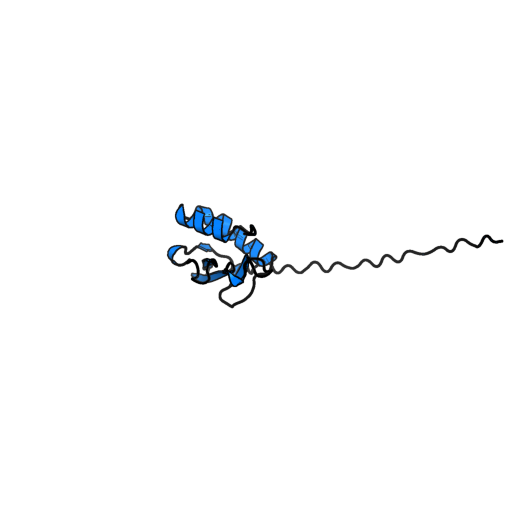0 ALA A C 1
ATOM 667 O O . ALA A 1 90 ? 10.758 0.575 7.164 1.00 93.00 90 ALA A O 1
ATOM 668 N N . ALA A 1 91 ? 11.623 2.512 7.904 1.00 93.12 91 ALA A N 1
ATOM 669 C CA . ALA A 1 91 ? 10.928 2.525 9.185 1.00 93.12 91 ALA A CA 1
ATOM 670 C C . ALA A 1 91 ? 9.422 2.763 9.035 1.00 93.12 91 ALA A C 1
ATOM 672 O O . ALA A 1 91 ? 8.617 2.070 9.659 1.00 93.12 91 ALA A O 1
ATOM 673 N N . GLU A 1 92 ? 9.038 3.716 8.185 1.00 95.44 92 GLU A N 1
ATOM 674 C CA . GLU A 1 92 ? 7.632 3.987 7.892 1.00 95.44 92 GLU A CA 1
ATOM 675 C C . GLU A 1 92 ? 6.975 2.793 7.207 1.00 95.44 92 GLU A C 1
ATOM 677 O O . GLU A 1 92 ? 5.904 2.356 7.627 1.00 95.44 92 GLU A O 1
ATOM 682 N N . LYS A 1 93 ? 7.657 2.207 6.217 1.00 95.44 93 LYS A N 1
ATOM 683 C CA . LYS A 1 93 ? 7.209 0.991 5.537 1.00 95.44 93 LYS A CA 1
ATOM 684 C C . LYS A 1 93 ? 7.033 -0.166 6.521 1.00 95.44 93 LYS A C 1
ATOM 686 O O . LYS A 1 93 ? 5.993 -0.816 6.507 1.00 95.44 93 LYS A O 1
ATOM 691 N N . ALA A 1 94 ? 8.001 -0.399 7.411 1.00 94.50 94 ALA A N 1
ATOM 692 C CA . ALA A 1 94 ? 7.911 -1.460 8.414 1.00 94.50 94 ALA A CA 1
ATOM 693 C C . ALA A 1 94 ? 6.721 -1.261 9.370 1.00 94.50 94 ALA A C 1
ATOM 695 O O . ALA A 1 94 ? 5.980 -2.210 9.631 1.00 94.50 94 ALA A O 1
ATOM 696 N N . ALA A 1 95 ? 6.503 -0.031 9.849 1.00 95.19 95 ALA A N 1
ATOM 697 C CA . ALA A 1 95 ? 5.374 0.304 10.716 1.00 95.19 95 ALA A CA 1
ATOM 698 C C . ALA A 1 95 ? 4.025 0.123 10.001 1.00 95.19 95 ALA A C 1
ATOM 700 O O . ALA A 1 95 ? 3.102 -0.475 10.560 1.00 95.19 95 ALA A O 1
ATOM 701 N N . LEU A 1 96 ? 3.925 0.577 8.747 1.00 96.25 96 LEU A N 1
ATOM 702 C CA . LEU A 1 96 ? 2.747 0.370 7.912 1.00 96.25 96 LEU A CA 1
ATOM 703 C C . LEU A 1 96 ? 2.477 -1.124 7.710 1.00 96.25 96 LEU A C 1
ATOM 705 O O . LEU A 1 96 ? 1.363 -1.582 7.940 1.00 96.25 96 LEU A O 1
ATOM 709 N N . PHE A 1 97 ? 3.490 -1.902 7.331 1.00 96.62 97 PHE A N 1
ATOM 710 C CA . PHE A 1 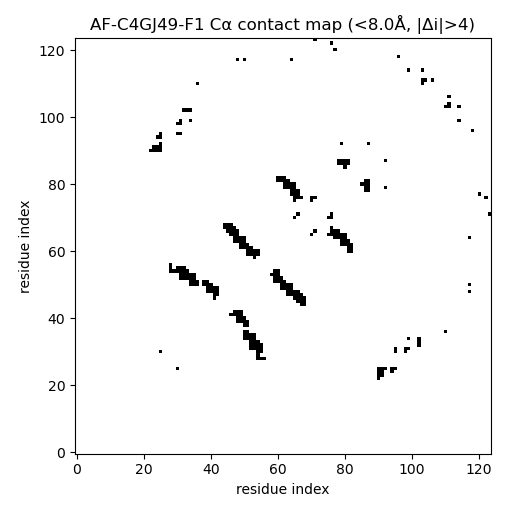97 ? 3.335 -3.328 7.046 1.00 96.62 97 PHE A CA 1
ATOM 711 C C . PHE A 1 97 ? 2.949 -4.127 8.288 1.00 96.62 97 PHE A C 1
ATOM 713 O O . PHE A 1 97 ? 2.118 -5.028 8.195 1.00 96.62 97 PHE A O 1
ATOM 720 N N . ALA A 1 98 ? 3.511 -3.800 9.455 1.00 96.31 98 ALA A N 1
ATOM 721 C CA . ALA A 1 98 ? 3.083 -4.395 10.717 1.00 96.31 98 ALA A CA 1
ATOM 722 C C . ALA A 1 98 ? 1.585 -4.154 10.947 1.00 96.31 98 ALA A C 1
ATOM 724 O O . ALA A 1 98 ? 0.831 -5.102 11.162 1.00 96.31 98 ALA A O 1
ATOM 725 N N . ARG A 1 99 ? 1.132 -2.904 10.787 1.00 96.44 99 ARG A N 1
ATOM 726 C CA . ARG A 1 99 ? -0.276 -2.558 10.979 1.00 96.44 99 ARG A CA 1
ATOM 727 C C . ARG A 1 99 ? -1.200 -3.211 9.949 1.00 96.44 99 ARG A C 1
ATOM 729 O O . ARG A 1 99 ? -2.277 -3.680 10.300 1.00 96.44 99 ARG A O 1
ATOM 736 N N . LEU A 1 100 ? -0.789 -3.275 8.686 1.00 96.81 100 LEU A N 1
ATOM 737 C CA . LEU A 1 100 ? -1.559 -3.931 7.629 1.00 96.81 100 LEU A CA 1
ATOM 738 C C . LEU A 1 100 ? -1.730 -5.433 7.890 1.00 96.81 100 LEU A C 1
ATOM 740 O O . LEU A 1 100 ? -2.821 -5.964 7.699 1.00 96.81 100 LEU A O 1
ATOM 744 N N . ARG A 1 101 ? -0.693 -6.114 8.391 1.00 96.75 101 ARG A N 1
ATOM 745 C CA . ARG A 1 101 ? -0.778 -7.537 8.764 1.00 96.75 101 ARG A CA 1
ATOM 746 C C . ARG A 1 101 ? -1.777 -7.790 9.890 1.00 96.75 101 ARG A C 1
ATOM 748 O O . ARG A 1 101 ? -2.468 -8.802 9.852 1.00 96.75 101 ARG A O 1
ATOM 755 N N . GLU A 1 102 ? -1.899 -6.876 10.850 1.00 96.75 102 GLU A N 1
ATOM 756 C CA . GLU A 1 102 ? -2.938 -6.958 11.888 1.00 96.75 102 GLU A CA 1
ATOM 757 C C . GLU A 1 102 ? -4.344 -6.849 11.274 1.00 96.75 102 GLU A C 1
ATOM 759 O O . GLU A 1 102 ? -5.227 -7.662 11.562 1.00 96.75 102 GLU A O 1
ATOM 764 N N . LEU A 1 103 ? -4.532 -5.881 10.369 1.00 96.81 103 LEU A N 1
ATOM 765 C CA . LEU A 1 103 ? -5.805 -5.638 9.684 1.00 96.81 103 LEU A CA 1
ATOM 766 C C . LEU A 1 103 ? -6.176 -6.737 8.679 1.00 96.81 103 LEU A C 1
ATOM 768 O O . LEU A 1 103 ? -7.347 -6.890 8.355 1.00 96.81 103 LEU A O 1
ATOM 772 N N . ARG A 1 104 ? -5.224 -7.559 8.225 1.00 96.25 104 ARG A N 1
ATOM 773 C CA . ARG A 1 104 ? -5.473 -8.679 7.300 1.00 96.25 104 ARG A CA 1
ATOM 774 C C . ARG A 1 104 ? -6.610 -9.602 7.754 1.00 96.25 104 ARG A C 1
ATOM 776 O O . ARG A 1 104 ? -7.324 -10.158 6.925 1.00 96.25 104 ARG A O 1
ATOM 783 N N . THR A 1 105 ? -6.776 -9.786 9.064 1.00 95.19 105 THR A N 1
ATOM 784 C CA . THR A 1 105 ? -7.816 -10.657 9.641 1.00 95.19 105 THR A CA 1
ATOM 785 C C . THR A 1 105 ? -9.240 -10.158 9.399 1.00 95.19 105 THR A C 1
ATOM 787 O O . THR A 1 105 ? -10.172 -10.955 9.464 1.00 95.19 105 THR A O 1
ATOM 790 N N . THR A 1 106 ? -9.414 -8.874 9.076 1.00 94.44 106 THR A N 1
ATOM 791 C CA . THR A 1 106 ? -10.723 -8.266 8.805 1.00 94.44 106 THR A CA 1
ATOM 792 C C . THR A 1 106 ? -11.144 -8.380 7.341 1.00 94.44 106 THR A C 1
ATOM 794 O O . THR A 1 106 ? -12.225 -7.916 6.989 1.00 94.44 106 THR A O 1
ATOM 797 N N . LEU A 1 107 ? -10.286 -8.927 6.476 1.00 94.06 107 LEU A N 1
ATOM 798 C CA . LEU A 1 107 ? -10.529 -9.038 5.041 1.00 94.06 107 LEU A CA 1
ATOM 799 C C . LEU A 1 107 ? -11.182 -10.375 4.677 1.00 94.06 107 LEU A C 1
ATOM 801 O O . LEU A 1 107 ? -11.018 -11.386 5.367 1.00 94.06 107 LEU A O 1
ATOM 805 N N . ASP A 1 108 ? -11.882 -10.386 3.546 1.00 93.62 108 ASP A N 1
ATOM 806 C CA . ASP A 1 108 ? -12.260 -11.618 2.862 1.00 93.62 108 ASP A CA 1
ATOM 807 C C . ASP A 1 108 ? -11.041 -12.257 2.168 1.00 93.62 108 ASP A C 1
ATOM 809 O O . ASP A 1 108 ? -9.919 -11.746 2.219 1.00 93.62 108 ASP A O 1
ATOM 813 N N . ASP A 1 109 ? -11.226 -13.413 1.537 1.00 94.06 109 ASP A N 1
ATOM 814 C CA . ASP A 1 109 ? -10.101 -14.152 0.953 1.00 94.06 109 ASP A CA 1
ATOM 815 C C . ASP A 1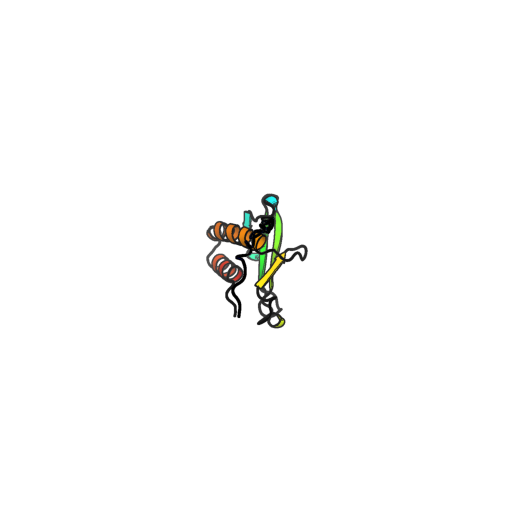 109 ? -9.480 -13.444 -0.258 1.00 94.06 109 ASP A C 1
ATOM 817 O O . ASP A 1 109 ? -8.266 -13.520 -0.465 1.00 94.06 109 ASP A O 1
ATOM 821 N N . SER A 1 110 ? -10.283 -12.696 -1.020 1.00 91.25 110 SER A N 1
ATOM 822 C CA . SER A 1 110 ? -9.782 -11.884 -2.130 1.00 91.25 110 SER A CA 1
ATOM 823 C C . SER A 1 110 ? -8.913 -10.732 -1.621 1.00 91.25 110 SER A C 1
ATOM 825 O O . SER A 1 110 ? -7.787 -10.550 -2.085 1.00 91.25 110 SER A O 1
ATOM 827 N N . GLY A 1 111 ? -9.390 -10.005 -0.609 1.00 93.19 111 GLY A N 1
ATOM 828 C CA . GLY A 1 111 ? -8.661 -8.921 0.034 1.00 93.19 111 GLY A CA 1
ATOM 829 C C . GLY A 1 111 ? -7.391 -9.398 0.729 1.00 93.19 111 GLY A C 1
ATOM 830 O O . GLY A 1 111 ? -6.362 -8.7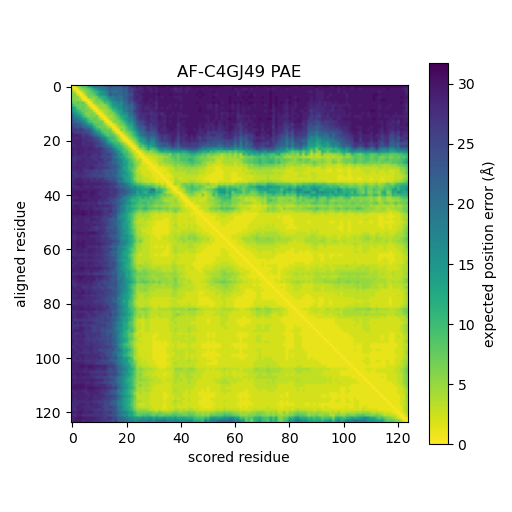36 0.619 1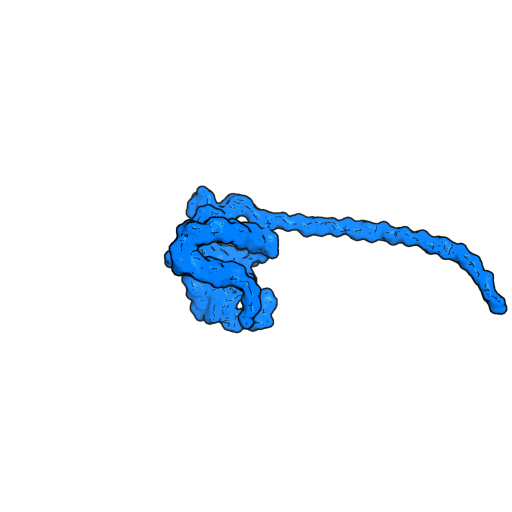.00 93.19 111 GLY A O 1
ATOM 831 N N . LYS A 1 112 ? -7.412 -10.571 1.378 1.00 95.38 112 LYS A N 1
ATOM 832 C CA . LYS A 1 112 ? -6.196 -11.194 1.931 1.00 95.38 112 LYS A CA 1
ATOM 833 C C . LYS A 1 112 ? -5.155 -11.430 0.844 1.00 95.38 112 LYS A C 1
ATOM 835 O O . LYS A 1 112 ? -4.009 -11.045 1.032 1.00 95.38 112 LYS A O 1
ATOM 840 N N . ARG A 1 113 ? -5.554 -12.017 -0.289 1.00 93.69 113 ARG A N 1
ATOM 841 C CA . ARG A 1 113 ? -4.643 -12.289 -1.408 1.00 93.69 113 ARG A CA 1
ATOM 842 C C . ARG A 1 113 ? -4.055 -11.003 -1.984 1.00 93.69 113 ARG A C 1
ATOM 844 O O . ARG A 1 113 ? -2.847 -10.938 -2.182 1.00 93.69 113 ARG A O 1
ATOM 851 N N . TYR A 1 114 ? -4.889 -9.985 -2.195 1.00 93.94 114 TYR A N 1
ATOM 852 C CA . TYR A 1 114 ? -4.428 -8.680 -2.668 1.00 93.94 114 TYR A CA 1
ATOM 853 C C . TYR A 1 114 ? -3.431 -8.045 -1.695 1.00 93.94 114 TYR A C 1
ATOM 855 O O . TYR A 1 114 ? -2.379 -7.556 -2.100 1.00 93.94 114 TYR A O 1
ATOM 863 N N . LEU A 1 115 ? -3.738 -8.076 -0.396 1.00 95.44 115 LEU A N 1
ATOM 864 C CA . LEU A 1 115 ? -2.853 -7.525 0.619 1.00 95.44 115 LEU A CA 1
ATOM 865 C C . LEU A 1 115 ? -1.534 -8.299 0.707 1.00 95.44 115 LEU A C 1
ATOM 867 O O . LEU A 1 115 ? -0.484 -7.679 0.838 1.00 95.44 115 LEU A O 1
ATOM 871 N N . ASP A 1 116 ? -1.569 -9.627 0.629 1.00 95.38 116 ASP A N 1
ATOM 872 C CA . ASP A 1 116 ? -0.362 -10.456 0.658 1.00 95.38 116 ASP A CA 1
ATOM 873 C C . ASP A 1 116 ? 0.555 -10.121 -0.527 1.00 95.38 116 ASP A C 1
ATOM 875 O O . ASP A 1 116 ? 1.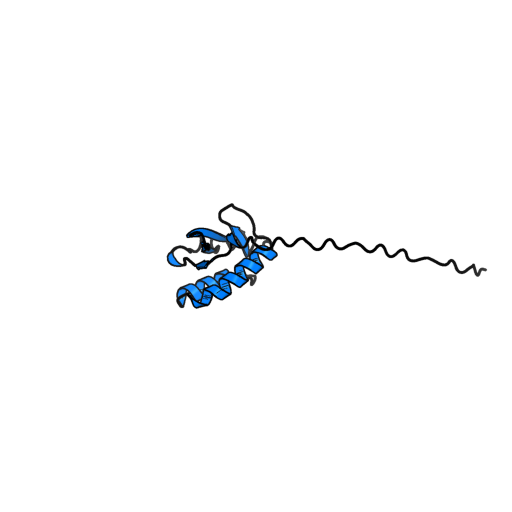752 -9.907 -0.337 1.00 95.38 116 ASP A O 1
ATOM 879 N N . GLU A 1 117 ? -0.013 -9.963 -1.724 1.00 94.00 117 GLU A N 1
ATOM 880 C CA . GLU A 1 117 ? 0.720 -9.525 -2.913 1.00 94.00 117 GLU A CA 1
ATOM 881 C C . GLU A 1 117 ? 1.258 -8.096 -2.762 1.00 94.00 117 GLU A C 1
ATOM 883 O O . GLU A 1 117 ? 2.405 -7.821 -3.123 1.00 94.00 117 GLU A O 1
ATOM 888 N N . PHE A 1 118 ? 0.475 -7.189 -2.173 1.00 95.25 118 PHE A N 1
ATOM 889 C CA . PHE A 1 118 ? 0.918 -5.828 -1.886 1.00 95.25 118 PHE A CA 1
ATOM 890 C C . PHE A 1 118 ? 2.059 -5.792 -0.868 1.00 95.25 118 PHE A C 1
ATOM 892 O O . PHE A 1 118 ? 2.908 -4.909 -0.950 1.00 95.25 118 PHE A O 1
ATOM 899 N N . LEU A 1 119 ? 2.098 -6.712 0.099 1.00 95.56 119 LEU A N 1
ATOM 900 C CA . LEU A 1 119 ? 3.125 -6.781 1.141 1.00 95.56 119 LEU A CA 1
ATOM 901 C C . LEU A 1 119 ? 4.391 -7.518 0.689 1.00 95.56 119 LEU A C 1
ATOM 903 O O . LEU A 1 119 ? 5.453 -7.268 1.262 1.00 95.56 119 LEU A O 1
ATOM 907 N N . ASP A 1 120 ? 4.308 -8.375 -0.327 1.00 93.75 120 ASP A N 1
ATOM 908 C CA . ASP A 1 120 ? 5.437 -9.162 -0.825 1.00 93.75 120 ASP A CA 1
ATOM 909 C C . ASP A 1 120 ? 6.581 -8.272 -1.327 1.00 93.75 120 ASP A C 1
ATOM 911 O O . ASP A 1 120 ? 6.392 -7.399 -2.161 1.00 93.75 120 ASP A O 1
ATOM 915 N N . GLU A 1 121 ? 7.795 -8.446 -0.818 1.00 87.50 121 GLU A N 1
ATOM 916 C CA . GLU A 1 121 ? 8.956 -7.661 -1.260 1.00 87.50 121 GLU A CA 1
ATOM 917 C C . GLU A 1 121 ? 9.911 -8.428 -2.155 1.00 87.50 121 GLU A C 1
ATOM 919 O O . GLU A 1 121 ? 10.956 -7.892 -2.528 1.00 87.50 121 GLU A O 1
ATOM 924 N N . THR A 1 122 ? 9.542 -9.652 -2.524 1.00 84.75 122 THR A N 1
ATOM 925 C CA . THR A 1 122 ? 10.365 -10.510 -3.362 1.00 84.75 122 THR A CA 1
ATOM 926 C C . THR A 1 122 ? 10.627 -9.821 -4.710 1.00 84.75 122 THR A C 1
ATOM 928 O O . THR A 1 122 ? 9.684 -9.372 -5.372 1.00 84.75 122 THR A O 1
ATOM 931 N N . PRO A 1 123 ? 11.902 -9.667 -5.113 1.00 68.06 123 PRO A N 1
ATOM 932 C CA . PRO A 1 123 ? 12.242 -9.236 -6.465 1.00 68.06 123 PRO A CA 1
ATOM 933 C C . PRO A 1 123 ? 11.648 -10.215 -7.487 1.00 68.06 123 PRO A C 1
ATOM 935 O O . PRO A 1 123 ? 11.718 -11.424 -7.263 1.00 68.06 123 PRO A O 1
ATOM 938 N N . GLN A 1 124 ? 11.070 -9.700 -8.577 1.00 63.53 124 GLN A N 1
ATOM 939 C CA . GLN A 1 124 ? 10.553 -10.512 -9.687 1.00 63.53 124 GLN A CA 1
ATOM 940 C C . GLN A 1 124 ? 11.494 -10.491 -10.884 1.00 63.53 124 GLN A C 1
ATOM 942 O O . GLN A 1 124 ? 11.918 -9.376 -11.273 1.00 63.53 124 GLN A O 1
#

Sequence (124 aa):
MQSLFPLLLALAVSCAIAQTPQSHAMPKNTLPTAILIDESPVAADGGSMLLQTQTASGKKRSYLRLRSLDAQGTTDYNRLTDDSGHTLTAAEKAALFARLRELRTTLDDSGKRYLDEFLDETPQ